Protein AF-A0A6V7MAQ1-F1 (afdb_monomer)

Radius of gyration: 15.21 Å; Cα contacts (8 Å, |Δi|>4): 118; chains: 1; bounding box: 37×27×38 Å

Solvent-accessible surface area (backbone atoms only — not comparable to full-atom values): 6096 Å² total; per-residue (Å²): 105,68,59,77,72,50,85,42,48,21,44,29,55,32,50,49,51,54,48,32,66,61,26,57,77,34,86,91,34,31,70,60,21,40,59,51,28,53,48,49,51,51,52,69,72,40,81,62,69,51,70,70,48,53,54,40,57,28,78,83,40,64,43,73,62,72,62,59,47,53,47,53,33,23,52,41,30,42,75,72,65,41,41,70,66,17,32,58,44,26,60,75,67,64,38,58,71,57,34,52,50,37,31,57,77,69,71,45,82,89,117

Mean predicted aligned error: 3.52 Å

InterPro domains:
  IPR044244 Tetratricopeptide repeat protein TTC27/Emw1 [PTHR16193] (2-109)

Secondary structure (DSSP, 8-state):
-HHHH---HHHHHHHHHHHHHHHTT-TTTHHHHHHHHHHHHHHHHSSPSPHHHHHTTTTTTTPPPHHHHHHHHHHHHHHTT-HHHHHHHHHHTT-HHHHHHHHHHTT-TT-

pLDDT: mean 94.43, std 5.76, range [56.84, 98.5]

Structure (mmCIF, N/CA/C/O backbone):
data_AF-A0A6V7MAQ1-F1
#
_entry.id   AF-A0A6V7MAQ1-F1
#
loop_
_atom_site.group_PDB
_atom_site.id
_atom_site.type_symbol
_atom_site.label_atom_id
_atom_site.label_alt_id
_atom_site.label_comp_id
_atom_site.label_asym_id
_atom_site.label_entity_id
_atom_site.label_seq_id
_atom_site.pdbx_PDB_ins_code
_atom_site.Cartn_x
_atom_site.Cartn_y
_atom_site.Cartn_z
_atom_site.occupancy
_atom_site.B_iso_or_equiv
_atom_site.auth_seq_id
_atom_site.auth_comp_id
_atom_site.auth_asym_id
_atom_site.auth_atom_id
_atom_site.pdbx_PDB_model_num
ATOM 1 N N . THR A 1 1 ? 12.292 -14.600 -7.692 1.00 79.12 1 THR A N 1
ATOM 2 C CA . THR A 1 1 ? 10.846 -14.333 -7.925 1.00 79.12 1 THR A CA 1
ATOM 3 C C . THR A 1 1 ? 10.681 -13.242 -8.985 1.00 79.12 1 THR A C 1
ATOM 5 O O . THR A 1 1 ? 11.680 -12.615 -9.318 1.00 79.12 1 THR A O 1
ATOM 8 N N . ILE A 1 2 ? 9.483 -13.005 -9.559 1.00 86.69 2 ILE A N 1
ATOM 9 C CA . ILE A 1 2 ? 9.279 -11.944 -10.585 1.00 86.69 2 ILE A CA 1
ATOM 10 C C . ILE A 1 2 ? 9.800 -10.587 -10.084 1.00 86.69 2 ILE A C 1
ATOM 12 O O . ILE A 1 2 ? 10.489 -9.888 -10.818 1.00 86.69 2 ILE A O 1
ATOM 16 N N . ILE A 1 3 ? 9.553 -10.274 -8.810 1.00 89.31 3 ILE A N 1
ATOM 17 C CA . ILE A 1 3 ? 9.958 -9.030 -8.140 1.00 89.31 3 ILE A CA 1
ATOM 18 C C . ILE A 1 3 ? 11.479 -8.798 -8.189 1.00 89.31 3 ILE A C 1
ATOM 20 O O . ILE A 1 3 ? 11.930 -7.677 -8.430 1.00 89.31 3 ILE A O 1
ATOM 24 N N . GLU A 1 4 ? 12.278 -9.847 -7.993 1.00 89.06 4 GLU A N 1
ATOM 25 C CA . GLU A 1 4 ? 13.747 -9.756 -7.970 1.00 89.06 4 GLU A CA 1
ATOM 26 C C . GLU A 1 4 ? 14.344 -9.714 -9.381 1.00 89.06 4 GLU A C 1
ATOM 28 O O . GLU A 1 4 ? 15.323 -9.013 -9.615 1.00 89.06 4 GLU A O 1
ATOM 33 N N . ASN A 1 5 ? 13.727 -10.421 -10.332 1.00 92.19 5 ASN A N 1
ATOM 34 C CA . ASN A 1 5 ? 14.317 -10.663 -11.651 1.00 92.19 5 ASN A CA 1
ATOM 35 C C . ASN A 1 5 ? 13.817 -9.708 -12.748 1.00 92.19 5 ASN A C 1
ATOM 37 O O . ASN A 1 5 ? 14.467 -9.574 -13.784 1.00 92.19 5 ASN A O 1
ATOM 41 N N . THR A 1 6 ? 12.671 -9.044 -12.562 1.00 92.62 6 THR A N 1
ATOM 42 C CA . THR A 1 6 ? 12.121 -8.143 -13.584 1.00 92.62 6 THR A CA 1
ATOM 43 C C . THR A 1 6 ? 12.800 -6.772 -13.594 1.00 92.62 6 THR A C 1
ATOM 45 O O . THR A 1 6 ? 13.042 -6.157 -12.548 1.00 92.62 6 THR A O 1
ATOM 48 N N . LYS A 1 7 ? 13.040 -6.259 -14.807 1.00 91.31 7 LYS A N 1
ATOM 49 C CA . LYS A 1 7 ? 13.425 -4.862 -15.067 1.00 91.31 7 LYS A CA 1
ATOM 50 C C . LYS A 1 7 ? 12.217 -3.952 -15.332 1.00 91.31 7 LYS A C 1
ATOM 52 O O . LYS A 1 7 ? 12.359 -2.737 -15.263 1.00 91.31 7 LYS A O 1
ATOM 57 N N . SER A 1 8 ? 11.041 -4.518 -15.630 1.00 94.94 8 SER A N 1
ATOM 58 C CA . SER A 1 8 ? 9.810 -3.741 -15.829 1.00 94.94 8 SER A CA 1
ATOM 59 C C . SER A 1 8 ? 9.291 -3.256 -14.479 1.00 94.94 8 SER A C 1
ATOM 61 O O . SER A 1 8 ? 8.962 -4.062 -13.604 1.00 94.94 8 SER A O 1
ATOM 63 N N . TRP A 1 9 ? 9.226 -1.934 -14.314 1.00 95.56 9 TRP A N 1
ATOM 64 C CA . TRP A 1 9 ? 8.738 -1.319 -13.085 1.00 95.56 9 TRP A CA 1
ATOM 65 C C . TRP A 1 9 ? 7.256 -1.637 -12.828 1.00 95.56 9 TRP A C 1
ATOM 67 O O . TRP A 1 9 ? 6.971 -2.128 -11.735 1.00 95.56 9 TRP A O 1
ATOM 77 N N . PRO A 1 10 ? 6.331 -1.510 -13.805 1.00 96.19 10 PRO A N 1
ATOM 78 C CA . PRO A 1 10 ? 4.933 -1.903 -13.607 1.00 96.19 10 PRO A CA 1
ATOM 79 C C . PRO A 1 10 ? 4.763 -3.361 -13.184 1.00 96.19 10 PRO A C 1
ATOM 81 O O . PRO A 1 10 ? 4.017 -3.656 -12.253 1.00 96.19 10 PRO A O 1
ATOM 84 N N . LEU A 1 11 ? 5.517 -4.280 -13.801 1.00 96.06 11 LEU A N 1
ATOM 85 C CA . LEU A 1 11 ? 5.457 -5.698 -13.447 1.00 96.06 11 LEU A CA 1
ATOM 86 C C . LEU A 1 11 ? 5.985 -5.959 -12.031 1.00 96.06 11 LEU A C 1
ATOM 88 O O . LEU A 1 11 ? 5.455 -6.812 -11.319 1.00 96.06 11 LEU A O 1
ATOM 92 N N . LYS A 1 12 ? 7.012 -5.220 -11.594 1.00 95.69 12 LYS A N 1
ATOM 93 C CA . LYS A 1 12 ? 7.521 -5.293 -10.218 1.00 95.69 12 LYS A CA 1
ATOM 94 C C . LYS A 1 12 ? 6.490 -4.788 -9.210 1.00 95.69 12 LYS A C 1
ATOM 96 O O . LYS A 1 12 ? 6.229 -5.474 -8.228 1.00 95.69 12 LYS A O 1
ATOM 101 N N . MET A 1 13 ? 5.890 -3.629 -9.480 1.00 96.25 13 MET A N 1
ATOM 102 C CA . MET A 1 13 ? 4.856 -3.025 -8.638 1.00 96.25 13 MET A CA 1
ATOM 103 C C . MET A 1 13 ? 3.646 -3.945 -8.494 1.00 96.25 13 MET A C 1
ATOM 105 O O . MET A 1 13 ? 3.208 -4.221 -7.381 1.00 96.25 13 MET A O 1
ATOM 109 N N . GLU A 1 14 ? 3.135 -4.469 -9.609 1.00 96.81 14 GLU A N 1
ATOM 110 C CA . GLU A 1 14 ? 1.960 -5.337 -9.587 1.00 96.81 14 GLU A CA 1
ATOM 111 C C . GLU A 1 14 ? 2.261 -6.695 -8.944 1.00 96.81 14 GLU A C 1
ATOM 113 O O . GLU A 1 14 ? 1.487 -7.164 -8.118 1.00 96.81 14 GLU A O 1
ATOM 118 N N . SER A 1 15 ? 3.419 -7.308 -9.215 1.00 96.31 15 SER A N 1
ATOM 119 C CA . SER A 1 15 ? 3.781 -8.572 -8.552 1.00 96.31 15 SER A CA 1
ATOM 120 C C . SER A 1 15 ? 3.978 -8.426 -7.039 1.00 96.31 15 SER A C 1
ATOM 122 O O . SER A 1 15 ? 3.598 -9.329 -6.290 1.00 96.31 15 SER A O 1
ATOM 124 N N . LEU A 1 16 ? 4.516 -7.296 -6.569 1.00 96.69 16 LEU A N 1
ATOM 125 C CA . LEU A 1 16 ? 4.601 -6.992 -5.140 1.00 96.69 16 LEU A CA 1
ATOM 126 C C . LEU A 1 16 ? 3.210 -6.770 -4.532 1.00 96.69 16 LEU A C 1
ATOM 128 O O . LEU A 1 16 ? 2.919 -7.317 -3.471 1.00 96.69 16 LEU A O 1
ATOM 132 N N . ARG A 1 17 ? 2.315 -6.074 -5.241 1.00 96.69 17 ARG A N 1
ATOM 133 C CA . ARG A 1 17 ? 0.913 -5.900 -4.835 1.00 96.69 17 ARG A CA 1
ATOM 134 C C . ARG A 1 17 ? 0.183 -7.235 -4.667 1.00 96.69 17 ARG A C 1
ATOM 136 O O . ARG A 1 17 ? -0.475 -7.454 -3.655 1.00 96.69 17 ARG A O 1
ATOM 143 N N . GLN A 1 18 ? 0.337 -8.145 -5.629 1.00 96.38 18 GLN A N 1
ATOM 144 C CA . GLN A 1 18 ? -0.248 -9.489 -5.566 1.00 96.38 18 GLN A CA 1
ATOM 145 C C . GLN A 1 18 ? 0.286 -10.290 -4.374 1.00 96.38 18 GLN A C 1
ATOM 147 O O . GLN A 1 18 ? -0.472 -10.999 -3.716 1.00 96.38 18 GLN A O 1
ATOM 152 N N . ARG A 1 19 ? 1.577 -10.148 -4.043 1.00 96.19 19 ARG A N 1
ATOM 153 C CA . ARG A 1 19 ? 2.139 -10.753 -2.830 1.00 96.19 19 ARG A CA 1
ATOM 154 C C . ARG A 1 19 ? 1.482 -10.192 -1.568 1.00 96.19 19 ARG A C 1
ATOM 156 O O . ARG A 1 19 ? 1.100 -10.989 -0.717 1.00 96.19 19 ARG A O 1
ATOM 163 N N . CYS A 1 20 ? 1.299 -8.874 -1.465 1.00 96.75 20 CYS A N 1
ATOM 164 C CA . CYS A 1 20 ? 0.592 -8.269 -0.332 1.00 96.75 20 CYS A CA 1
ATOM 165 C C . CYS A 1 20 ? -0.816 -8.863 -0.160 1.00 96.75 20 CYS A C 1
ATOM 167 O O . CYS A 1 20 ? -1.174 -9.277 0.937 1.00 96.75 20 CYS A O 1
ATOM 169 N N . LEU A 1 21 ? -1.585 -9.013 -1.246 1.00 95.31 21 LEU A N 1
ATOM 170 C CA . LEU A 1 21 ? -2.928 -9.611 -1.188 1.00 95.31 21 LEU A CA 1
ATOM 171 C C . LEU A 1 21 ? -2.942 -11.045 -0.634 1.00 95.31 21 LEU A C 1
ATOM 173 O O . LEU A 1 21 ? -3.894 -11.439 0.043 1.00 95.31 21 LEU A O 1
ATOM 177 N N . LEU A 1 22 ? -1.905 -11.832 -0.927 1.00 94.94 22 LEU A N 1
ATOM 178 C CA . LEU A 1 22 ? -1.759 -13.189 -0.399 1.00 94.94 22 LEU A CA 1
ATOM 179 C C . LEU A 1 22 ? -1.343 -13.175 1.078 1.00 94.94 22 LEU A C 1
ATOM 181 O O . LEU A 1 22 ? -1.889 -13.934 1.876 1.00 94.94 22 LEU A O 1
ATOM 185 N N . GLU A 1 23 ? -0.404 -12.302 1.445 1.00 94.88 23 GLU A N 1
ATOM 186 C CA . GLU A 1 23 ? 0.149 -12.205 2.800 1.00 94.88 23 GLU A CA 1
ATOM 187 C C . GLU A 1 23 ? -0.809 -11.577 3.814 1.00 94.88 23 GLU A C 1
ATOM 189 O O . GLU A 1 23 ? -0.753 -11.914 4.996 1.00 94.88 23 GLU A O 1
ATOM 194 N N . MET A 1 24 ? -1.713 -10.704 3.373 1.00 93.19 24 MET A N 1
ATOM 195 C CA . MET A 1 24 ? -2.707 -10.058 4.235 1.00 93.19 24 MET A CA 1
ATOM 196 C C . MET A 1 24 ? -3.642 -11.066 4.926 1.00 93.19 24 MET A C 1
ATOM 198 O O . MET A 1 24 ? -4.219 -10.771 5.968 1.00 93.19 24 MET A O 1
ATOM 202 N N . ARG A 1 25 ? -3.777 -12.277 4.372 1.00 90.50 25 ARG A N 1
ATOM 203 C CA . ARG A 1 25 ? -4.648 -13.337 4.906 1.00 90.50 25 ARG A CA 1
ATOM 204 C C . ARG A 1 25 ? -4.006 -14.159 6.026 1.00 90.50 25 ARG A C 1
ATOM 206 O O . ARG A 1 25 ? -4.710 -14.928 6.677 1.00 90.50 25 ARG A O 1
ATOM 213 N N . ASP A 1 26 ? -2.700 -14.022 6.252 1.00 93.69 26 ASP A N 1
ATOM 214 C CA . ASP A 1 26 ? -1.967 -14.776 7.270 1.00 93.69 26 ASP A CA 1
ATOM 215 C C . ASP A 1 26 ? -1.374 -13.836 8.330 1.00 93.69 26 ASP A C 1
ATOM 217 O O . ASP A 1 26 ? -0.571 -12.943 8.052 1.00 93.69 26 ASP A O 1
ATOM 221 N N . LYS A 1 27 ? -1.743 -14.087 9.593 1.00 91.31 27 LYS A N 1
ATOM 222 C CA . LYS A 1 27 ? -1.276 -13.339 10.769 1.00 91.31 27 LYS A CA 1
ATOM 223 C C . LYS A 1 27 ? 0.246 -13.338 10.917 1.00 91.31 27 LYS A C 1
ATOM 225 O O . LYS A 1 27 ? 0.784 -12.423 11.523 1.00 91.31 27 LYS A O 1
ATOM 230 N N . ARG A 1 28 ? 0.951 -14.347 10.397 1.00 95.19 28 ARG A N 1
ATOM 231 C CA . ARG A 1 28 ? 2.422 -14.404 10.445 1.00 95.19 28 ARG A CA 1
ATOM 232 C C . ARG A 1 28 ? 3.085 -13.503 9.410 1.00 95.19 28 ARG A C 1
ATOM 234 O O . ARG A 1 28 ? 4.262 -13.186 9.551 1.00 95.19 28 ARG A O 1
ATOM 241 N N . THR A 1 29 ? 2.364 -13.126 8.357 1.00 96.69 29 THR A N 1
ATOM 242 C CA . THR A 1 29 ? 2.907 -12.346 7.237 1.00 96.69 29 THR A CA 1
ATOM 243 C C . THR A 1 29 ? 2.323 -10.945 7.138 1.00 96.69 29 THR A C 1
ATOM 245 O O . THR A 1 29 ? 2.856 -10.130 6.395 1.00 96.69 29 THR A O 1
ATOM 248 N N . ILE A 1 30 ? 1.280 -10.632 7.906 1.00 96.19 30 ILE A N 1
ATOM 249 C CA . ILE A 1 30 ? 0.583 -9.344 7.852 1.00 96.19 30 ILE A CA 1
ATOM 250 C C . ILE A 1 30 ? 1.481 -8.135 8.178 1.00 96.19 30 ILE A C 1
ATOM 252 O O . ILE A 1 30 ? 1.384 -7.112 7.508 1.00 96.19 30 ILE A O 1
ATOM 256 N N . GLU A 1 31 ? 2.428 -8.253 9.116 1.00 95.94 31 GLU A N 1
ATOM 257 C CA . GLU A 1 31 ? 3.402 -7.178 9.389 1.00 95.94 31 GLU A CA 1
ATOM 258 C C . GLU A 1 31 ? 4.339 -6.946 8.194 1.00 95.94 31 GLU A C 1
ATOM 260 O O . GLU A 1 31 ? 4.666 -5.812 7.842 1.00 95.94 31 GLU A O 1
ATOM 265 N N . ARG A 1 32 ? 4.730 -8.025 7.505 1.00 96.56 32 ARG A N 1
ATOM 266 C CA . ARG A 1 32 ? 5.527 -7.939 6.277 1.00 96.56 32 ARG A CA 1
ATOM 267 C C . ARG A 1 32 ? 4.711 -7.343 5.128 1.00 96.56 32 ARG A C 1
ATOM 269 O O . ARG A 1 32 ? 5.264 -6.605 4.312 1.00 96.56 32 ARG A O 1
ATOM 276 N N . CYS A 1 33 ? 3.416 -7.649 5.060 1.00 97.50 33 CYS A N 1
ATOM 277 C CA . CYS A 1 33 ? 2.485 -7.044 4.111 1.00 97.50 33 CYS A CA 1
ATOM 278 C C . CYS A 1 33 ? 2.403 -5.528 4.324 1.00 97.50 33 CYS A C 1
ATOM 280 O O . CYS A 1 33 ? 2.511 -4.778 3.352 1.00 97.50 33 CYS A O 1
ATOM 282 N N . LEU A 1 34 ? 2.323 -5.079 5.584 1.00 97.75 34 LEU A N 1
ATOM 283 C CA . LEU A 1 34 ? 2.285 -3.659 5.936 1.00 97.75 34 LEU A CA 1
ATOM 284 C C . LEU A 1 34 ? 3.502 -2.924 5.359 1.00 97.75 34 LEU A C 1
ATOM 286 O O . LEU A 1 34 ? 3.334 -2.049 4.510 1.00 97.75 34 LEU A O 1
ATOM 290 N N . GLY A 1 35 ? 4.719 -3.362 5.697 1.00 97.94 35 GLY A N 1
ATOM 291 C CA . GLY A 1 35 ? 5.942 -2.719 5.200 1.00 97.94 35 GLY A CA 1
ATOM 292 C C . GLY A 1 35 ? 6.082 -2.753 3.669 1.00 97.94 35 GLY A C 1
ATOM 293 O O . GLY A 1 35 ? 6.569 -1.804 3.053 1.00 97.94 35 GLY A O 1
ATOM 294 N N . GLN A 1 36 ? 5.610 -3.819 3.013 1.00 97.38 36 GLN A N 1
ATOM 295 C CA . GLN A 1 36 ? 5.593 -3.888 1.546 1.00 97.38 36 GLN A CA 1
ATOM 296 C C . GLN A 1 36 ? 4.583 -2.911 0.929 1.00 97.38 36 GLN A C 1
ATOM 298 O O . GLN A 1 36 ? 4.898 -2.273 -0.076 1.00 97.38 36 GLN A O 1
ATOM 303 N N . SER A 1 37 ? 3.399 -2.758 1.525 1.00 97.31 37 SER A N 1
ATOM 304 C CA . SER A 1 37 ? 2.377 -1.810 1.064 1.00 97.31 37 SER A CA 1
ATOM 305 C C . SER A 1 37 ? 2.809 -0.345 1.233 1.00 97.31 37 SER A C 1
ATOM 307 O O . SER A 1 37 ? 2.637 0.456 0.312 1.00 97.31 37 SER A O 1
ATOM 309 N N . GLU A 1 38 ? 3.499 -0.007 2.325 1.00 97.44 38 GLU A N 1
ATOM 310 C CA . GLU A 1 38 ? 4.129 1.308 2.513 1.00 97.44 38 GLU A CA 1
ATOM 311 C C . GLU A 1 38 ? 5.227 1.566 1.470 1.00 97.44 38 GLU A C 1
ATOM 313 O O . GLU A 1 38 ? 5.310 2.652 0.879 1.00 97.44 38 GLU A O 1
ATOM 318 N N . SER A 1 39 ? 6.047 0.548 1.182 1.00 96.38 39 SER A N 1
ATOM 319 C CA . SER A 1 39 ? 7.071 0.624 0.137 1.00 96.38 39 SER A CA 1
ATOM 320 C C . SER A 1 39 ? 6.459 0.844 -1.246 1.00 96.38 39 SER A C 1
ATOM 322 O O . SER A 1 39 ? 6.979 1.654 -2.013 1.00 96.38 39 SER A O 1
ATOM 324 N N . LEU A 1 40 ? 5.341 0.181 -1.565 1.00 96.44 40 LEU A N 1
ATOM 325 C CA . LEU A 1 40 ? 4.613 0.377 -2.822 1.00 96.44 40 LEU A CA 1
ATOM 326 C C . LEU A 1 40 ? 4.173 1.833 -2.989 1.00 96.44 40 LEU A C 1
ATOM 328 O O . LEU A 1 40 ? 4.450 2.442 -4.020 1.00 96.44 40 LEU A O 1
ATOM 332 N N . ILE A 1 41 ? 3.549 2.422 -1.970 1.00 96.56 41 ILE A N 1
ATOM 333 C CA . ILE A 1 41 ? 3.100 3.821 -2.022 1.00 96.56 41 ILE A CA 1
ATOM 334 C C . ILE A 1 41 ? 4.294 4.769 -2.149 1.00 96.56 41 IL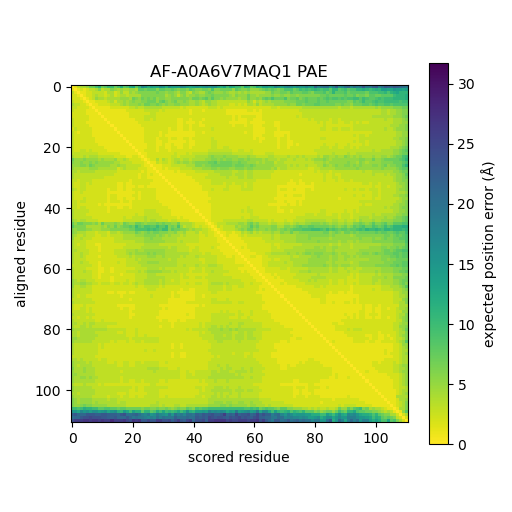E A C 1
ATOM 336 O O . ILE A 1 41 ? 4.273 5.696 -2.963 1.00 96.56 41 ILE A O 1
ATOM 340 N N . THR A 1 42 ? 5.366 4.509 -1.400 1.00 95.75 42 THR A N 1
ATOM 341 C CA . THR A 1 42 ? 6.607 5.291 -1.476 1.00 95.75 42 THR A CA 1
ATOM 342 C C . THR A 1 42 ? 7.197 5.248 -2.884 1.00 95.75 42 THR A C 1
ATOM 344 O O . THR A 1 42 ? 7.477 6.291 -3.470 1.00 95.75 42 THR A O 1
ATOM 347 N N . GLN A 1 43 ? 7.327 4.057 -3.471 1.00 93.75 43 GLN A N 1
ATOM 348 C CA . GLN A 1 43 ? 7.845 3.876 -4.827 1.00 93.75 43 GLN A CA 1
ATOM 349 C C . GLN A 1 43 ? 6.938 4.512 -5.880 1.00 93.75 43 GLN A C 1
ATOM 351 O O . GLN A 1 43 ? 7.433 5.117 -6.832 1.00 93.75 43 GLN A O 1
ATOM 356 N N . TYR A 1 44 ? 5.618 4.420 -5.716 1.00 93.50 44 TYR A N 1
ATOM 357 C CA . TYR A 1 44 ? 4.676 5.054 -6.631 1.00 93.50 44 TYR A CA 1
ATOM 358 C C . TYR A 1 44 ? 4.841 6.580 -6.630 1.00 93.50 44 TYR A C 1
ATOM 360 O O . TYR A 1 44 ? 4.898 7.177 -7.703 1.00 93.50 44 TYR A O 1
ATOM 368 N N . ASN A 1 45 ? 4.995 7.199 -5.456 1.00 92.50 45 ASN A N 1
ATOM 369 C CA . ASN A 1 45 ? 5.141 8.652 -5.310 1.00 92.50 45 ASN A CA 1
ATOM 370 C C . ASN A 1 45 ? 6.558 9.173 -5.602 1.00 92.50 45 ASN A C 1
ATOM 372 O O . ASN A 1 45 ? 6.754 10.376 -5.776 1.00 92.50 45 ASN A O 1
ATOM 376 N N . HIS A 1 46 ? 7.555 8.291 -5.653 1.00 92.00 46 HIS A N 1
ATOM 377 C CA . HIS A 1 46 ? 8.929 8.664 -5.958 1.00 92.00 46 HIS A CA 1
ATOM 378 C C . HIS A 1 46 ? 9.076 9.14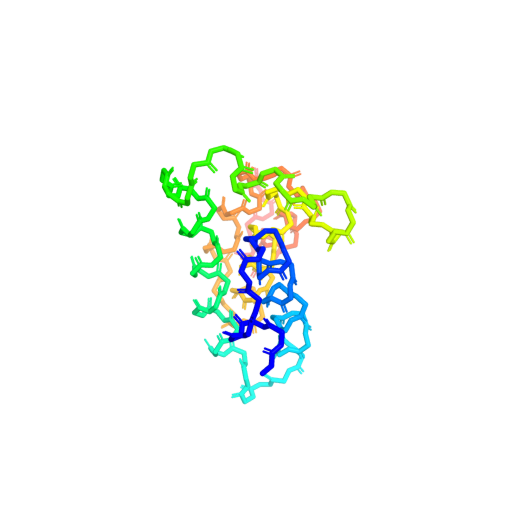6 -7.416 1.00 92.00 46 HIS A C 1
ATOM 380 O O . HIS A 1 46 ? 8.425 8.634 -8.319 1.00 92.00 46 HIS A O 1
ATOM 386 N N . GLN A 1 47 ? 9.967 10.103 -7.692 1.00 86.81 47 GLN A N 1
ATOM 387 C CA . GLN A 1 47 ? 10.158 10.624 -9.062 1.00 86.81 47 GLN A CA 1
ATOM 388 C C . GLN A 1 47 ? 10.874 9.637 -9.998 1.00 86.81 47 GLN A C 1
ATOM 390 O O . GLN A 1 47 ? 10.755 9.725 -11.217 1.00 86.81 47 GLN A O 1
ATOM 395 N N . GLN A 1 48 ? 11.619 8.689 -9.429 1.00 89.62 48 GLN A N 1
ATOM 396 C CA . GLN A 1 48 ? 12.278 7.606 -10.162 1.00 89.62 48 GLN A CA 1
ATOM 397 C C . GLN A 1 48 ? 11.469 6.301 -10.065 1.00 89.62 48 GLN A C 1
ATOM 399 O O . GLN A 1 48 ? 10.857 6.062 -9.022 1.00 89.62 48 GLN A O 1
ATOM 404 N N . PRO A 1 49 ? 11.468 5.445 -11.103 1.00 90.75 49 PRO A N 1
ATOM 405 C CA . PRO A 1 49 ? 12.140 5.644 -12.389 1.00 90.75 49 PRO A CA 1
ATOM 406 C C . PRO A 1 49 ? 11.360 6.613 -13.294 1.00 90.75 49 PRO A C 1
ATOM 408 O O . PRO A 1 49 ? 10.220 6.967 -12.989 1.00 90.75 49 PRO A O 1
ATOM 411 N N . SER A 1 50 ? 11.979 7.040 -14.400 1.00 94.25 50 SER A N 1
ATOM 412 C CA . SER A 1 50 ? 11.367 7.970 -15.358 1.00 94.25 50 SER A CA 1
ATOM 413 C C . SER A 1 50 ? 10.030 7.464 -15.910 1.00 94.25 50 SER A C 1
ATOM 415 O O . SER A 1 50 ? 9.763 6.260 -15.936 1.00 94.25 50 SER A O 1
ATOM 417 N N . VAL A 1 51 ? 9.207 8.386 -16.424 1.00 93.19 51 VAL A N 1
ATOM 418 C CA . VAL A 1 51 ? 7.894 8.069 -17.016 1.00 93.19 51 VAL A CA 1
ATOM 419 C C . VAL A 1 51 ? 7.995 6.956 -18.060 1.00 93.19 51 VAL A C 1
ATOM 421 O O . VAL A 1 51 ? 7.182 6.042 -18.031 1.00 93.19 51 VAL A O 1
ATOM 424 N N . PHE A 1 52 ? 9.033 6.966 -18.904 1.00 95.06 52 PHE A N 1
ATOM 425 C CA . PHE A 1 52 ? 9.286 5.912 -19.893 1.00 95.06 52 PHE A CA 1
ATOM 426 C C . PHE A 1 52 ? 9.330 4.505 -19.273 1.00 95.06 52 PHE A C 1
ATOM 428 O O . PHE A 1 52 ? 8.702 3.576 -19.771 1.00 95.06 52 PHE A O 1
ATOM 435 N N . HIS A 1 53 ? 10.030 4.342 -18.150 1.00 94.56 53 HIS A N 1
ATOM 436 C CA . HIS A 1 53 ? 10.115 3.054 -17.459 1.00 94.56 53 HIS A CA 1
ATOM 437 C C . HIS A 1 53 ? 8.826 2.715 -16.705 1.00 94.56 53 HIS A C 1
ATOM 439 O O . HIS A 1 53 ? 8.481 1.541 -16.590 1.00 94.56 53 HIS A O 1
ATOM 445 N N . ARG A 1 54 ? 8.111 3.731 -16.202 1.00 94.19 54 ARG A N 1
ATOM 446 C CA . ARG A 1 54 ? 6.815 3.565 -15.527 1.00 94.19 54 ARG A CA 1
ATOM 447 C C . ARG A 1 54 ? 5.694 3.173 -16.484 1.00 94.19 54 ARG A C 1
ATOM 449 O O . ARG A 1 54 ? 4.745 2.538 -16.052 1.00 94.19 54 ARG A O 1
ATOM 456 N N . THR A 1 55 ? 5.787 3.527 -17.762 1.00 94.12 55 THR A N 1
ATOM 457 C CA . THR A 1 55 ? 4.791 3.145 -18.775 1.00 94.12 55 THR A CA 1
ATOM 458 C C . THR A 1 55 ? 5.189 1.894 -19.557 1.00 94.12 55 THR A C 1
ATOM 460 O O . THR A 1 55 ? 4.342 1.284 -20.212 1.00 94.12 55 THR A O 1
ATOM 463 N N . TYR A 1 56 ? 6.448 1.453 -19.459 1.00 95.88 56 TYR A N 1
ATOM 464 C CA . TYR A 1 56 ? 6.927 0.249 -20.131 1.00 95.88 56 TYR A CA 1
ATOM 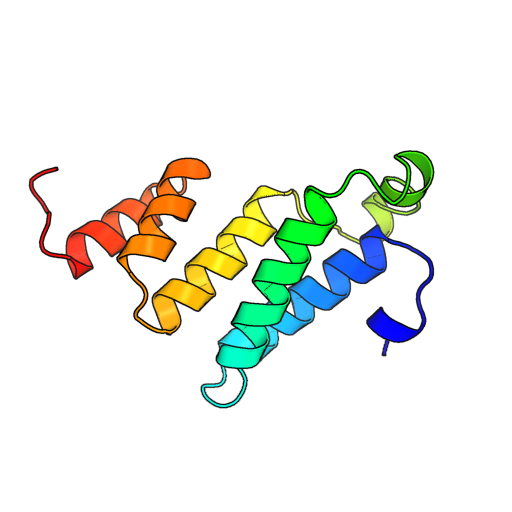465 C C . TYR A 1 56 ? 6.171 -1.007 -19.667 1.00 95.88 56 TYR A C 1
ATOM 467 O O . TYR A 1 56 ? 6.315 -1.456 -18.527 1.00 95.88 56 TYR A O 1
ATOM 475 N N . LEU A 1 57 ? 5.401 -1.597 -20.589 1.00 95.31 57 LEU A N 1
ATOM 476 C CA . LEU A 1 57 ? 4.522 -2.755 -20.373 1.00 95.31 57 LEU A CA 1
ATOM 477 C C . LEU A 1 57 ? 3.370 -2.527 -19.380 1.00 95.31 57 LEU A C 1
ATOM 479 O O . LEU A 1 57 ? 2.797 -3.504 -18.914 1.00 95.31 57 LEU A O 1
ATOM 483 N N . ILE A 1 58 ? 2.980 -1.282 -19.092 1.00 95.00 58 ILE A N 1
ATOM 484 C CA . ILE A 1 58 ? 1.963 -0.979 -18.066 1.00 95.00 58 ILE A CA 1
ATOM 485 C C . ILE A 1 58 ? 0.625 -1.713 -18.272 1.00 95.00 58 ILE A C 1
ATOM 487 O O . ILE A 1 58 ? 0.037 -2.216 -17.316 1.00 95.00 58 ILE A O 1
ATOM 491 N N . PHE A 1 59 ? 0.169 -1.839 -19.522 1.00 93.88 59 PHE A N 1
ATOM 492 C CA . PHE A 1 59 ? -1.063 -2.565 -19.844 1.00 93.88 59 PHE A CA 1
ATOM 493 C C . PHE A 1 59 ? -0.883 -4.081 -19.722 1.00 93.88 59 PHE A C 1
ATOM 495 O O . PHE A 1 59 ? -1.730 -4.763 -19.155 1.00 93.88 59 PHE A O 1
ATOM 502 N N . ALA A 1 60 ? 0.242 -4.610 -20.210 1.00 95.44 60 ALA A N 1
ATOM 503 C CA . ALA A 1 60 ? 0.530 -6.042 -20.173 1.00 95.44 60 ALA A CA 1
ATOM 504 C C . ALA A 1 60 ? 0.837 -6.547 -18.754 1.00 95.44 60 ALA A C 1
ATOM 506 O O . ALA A 1 60 ? 0.604 -7.714 -18.456 1.00 95.44 60 ALA A O 1
ATOM 507 N N . SER A 1 61 ? 1.344 -5.684 -17.869 1.00 94.94 61 SER A N 1
ATOM 508 C CA . SER A 1 61 ? 1.597 -6.038 -16.474 1.00 94.94 61 SER A CA 1
ATOM 509 C C . SER A 1 61 ? 0.326 -6.125 -15.634 1.00 94.94 61 SER A C 1
ATOM 511 O O . SER A 1 61 ? 0.411 -6.602 -14.509 1.00 94.94 61 SER A O 1
ATOM 513 N N . GLY A 1 62 ? -0.816 -5.630 -16.132 1.00 94.75 62 GLY A N 1
ATOM 514 C CA . GLY A 1 62 ? -2.057 -5.548 -15.359 1.00 94.75 62 GLY A CA 1
ATOM 515 C C . GLY A 1 62 ? -1.940 -4.623 -14.146 1.00 94.75 62 GLY A C 1
ATOM 516 O O . GLY A 1 62 ? -2.551 -4.890 -13.115 1.00 94.75 62 GLY A O 1
ATOM 517 N N . MET A 1 63 ? -1.110 -3.576 -14.240 1.00 95.25 63 MET A N 1
ATOM 518 C CA . MET A 1 63 ? -0.829 -2.706 -13.099 1.00 95.25 63 MET A CA 1
ATOM 519 C C . MET A 1 63 ? -2.106 -1.983 -12.664 1.00 95.25 63 MET A C 1
ATOM 521 O O . MET A 1 63 ? -2.741 -1.297 -13.467 1.00 95.25 63 MET A O 1
ATOM 525 N N . ALA A 1 64 ? -2.467 -2.128 -11.390 1.00 94.94 64 ALA A N 1
ATOM 526 C CA . ALA A 1 64 ? -3.628 -1.450 -10.834 1.00 94.94 64 ALA A CA 1
ATOM 527 C C . ALA A 1 64 ? -3.420 0.082 -10.772 1.00 94.94 64 ALA A C 1
ATOM 529 O O . ALA A 1 64 ? -2.286 0.564 -10.693 1.00 94.94 64 ALA A O 1
ATOM 530 N N . PRO A 1 65 ? -4.497 0.885 -10.780 1.00 93.56 65 PRO A N 1
ATOM 531 C CA . PRO A 1 65 ? -4.391 2.321 -10.534 1.00 93.56 65 PRO A CA 1
ATOM 532 C C . PRO A 1 65 ? -3.947 2.615 -9.090 1.00 93.56 65 PRO A C 1
ATOM 534 O O . PRO A 1 65 ? -4.170 1.814 -8.183 1.00 93.56 65 PRO A O 1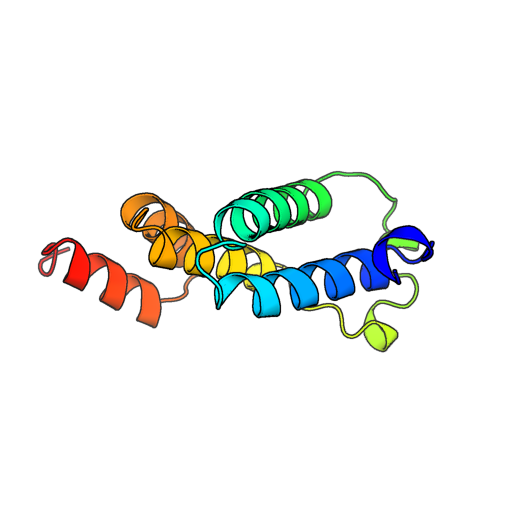
ATOM 537 N N . ASN A 1 66 ? -3.368 3.804 -8.866 1.00 92.81 66 ASN A N 1
ATOM 538 C CA . ASN A 1 66 ? -2.751 4.216 -7.592 1.00 92.81 66 ASN A CA 1
ATOM 539 C C . ASN A 1 66 ? -3.599 3.906 -6.341 1.00 92.81 66 ASN A C 1
ATOM 541 O O . ASN A 1 66 ? -3.096 3.451 -5.314 1.00 92.81 66 ASN A O 1
ATOM 545 N N . TRP A 1 67 ? -4.905 4.154 -6.415 1.00 95.94 67 TRP A N 1
ATOM 546 C CA . TRP A 1 67 ? -5.793 4.013 -5.265 1.00 95.94 67 TRP A CA 1
ATOM 547 C C . TRP A 1 67 ? -5.851 2.578 -4.721 1.00 95.94 67 TRP A C 1
ATOM 549 O O . TRP A 1 67 ? -5.956 2.428 -3.512 1.00 95.94 67 TRP A O 1
ATOM 559 N N . HIS A 1 68 ? -5.648 1.542 -5.545 1.00 96.31 68 HIS A N 1
ATOM 560 C CA . HIS A 1 68 ? -5.591 0.152 -5.066 1.00 96.31 68 HIS A CA 1
ATOM 561 C C . HIS A 1 68 ? -4.360 -0.127 -4.189 1.00 96.31 68 HIS A C 1
ATOM 563 O O . HIS A 1 68 ? -4.392 -0.997 -3.324 1.00 96.31 68 HIS A O 1
ATOM 569 N N . TYR A 1 69 ? -3.245 0.580 -4.402 1.00 97.06 69 TYR A N 1
ATOM 570 C CA . TYR A 1 69 ? -2.074 0.441 -3.528 1.00 97.06 69 TYR A CA 1
ATOM 571 C C . TYR A 1 69 ? -2.332 1.067 -2.156 1.00 97.06 69 TYR A C 1
ATOM 573 O O . TYR A 1 69 ? -1.913 0.522 -1.139 1.00 97.06 69 TYR A O 1
ATOM 581 N N . ASN A 1 70 ? -3.049 2.193 -2.138 1.00 97.56 70 ASN A N 1
ATOM 582 C CA . ASN A 1 70 ? -3.487 2.847 -0.905 1.00 97.56 70 ASN A CA 1
ATOM 583 C C . ASN A 1 70 ? -4.536 1.999 -0.175 1.00 97.56 70 ASN A C 1
ATOM 585 O O . ASN A 1 70 ? -4.458 1.860 1.039 1.00 97.56 70 ASN A O 1
ATOM 589 N N . GLU A 1 71 ? -5.464 1.393 -0.915 1.00 97.44 71 GLU A N 1
ATOM 590 C CA . GLU A 1 71 ? -6.462 0.462 -0.386 1.00 97.44 71 GLU A CA 1
ATOM 591 C C . GLU A 1 71 ? -5.803 -0.735 0.305 1.00 97.44 71 GLU A C 1
ATOM 593 O O . GLU A 1 71 ? -6.103 -0.986 1.462 1.00 97.44 71 GLU A O 1
ATOM 598 N N . ILE A 1 72 ? -4.812 -1.389 -0.313 1.00 97.19 72 ILE A N 1
ATOM 599 C CA . ILE A 1 72 ? -4.092 -2.507 0.328 1.00 97.19 72 ILE A CA 1
ATOM 600 C C . ILE A 1 72 ? -3.398 -2.089 1.627 1.00 97.19 72 ILE A C 1
ATOM 602 O O . ILE A 1 72 ? -3.397 -2.860 2.590 1.00 97.19 72 ILE A O 1
ATOM 606 N N . LEU A 1 73 ? -2.796 -0.894 1.672 1.00 98.00 73 LEU A N 1
ATOM 607 C CA . LEU A 1 73 ? -2.220 -0.382 2.917 1.00 98.00 73 LEU A CA 1
ATOM 608 C C . LEU A 1 73 ? -3.319 -0.209 3.974 1.00 98.00 73 LEU A C 1
ATOM 610 O O . LEU A 1 73 ? -3.166 -0.696 5.092 1.00 98.00 73 LEU A O 1
ATOM 614 N N . ALA A 1 74 ? -4.430 0.433 3.617 1.00 98.19 74 ALA A N 1
ATOM 615 C CA . ALA A 1 74 ? -5.544 0.671 4.528 1.00 98.19 74 ALA A CA 1
ATOM 616 C C . ALA A 1 74 ? -6.191 -0.637 5.022 1.00 98.19 74 ALA A C 1
ATOM 618 O O . ALA A 1 74 ? -6.421 -0.779 6.223 1.00 98.19 74 ALA A O 1
ATOM 619 N N . ASP A 1 75 ? -6.392 -1.621 4.145 1.00 97.38 75 ASP A N 1
ATOM 620 C CA . ASP A 1 75 ? -6.912 -2.952 4.480 1.00 97.38 75 ASP A CA 1
ATOM 621 C C . ASP A 1 75 ? -5.974 -3.688 5.445 1.00 97.38 75 ASP A C 1
ATOM 623 O O . ASP A 1 75 ? -6.412 -4.306 6.424 1.00 97.38 75 ASP A O 1
ATOM 627 N N . THR A 1 76 ? -4.662 -3.590 5.204 1.00 97.38 76 THR A N 1
ATOM 628 C CA . THR A 1 76 ? -3.643 -4.199 6.067 1.00 97.38 76 THR A CA 1
ATOM 629 C C . THR A 1 76 ? -3.624 -3.525 7.441 1.00 97.38 76 THR A C 1
ATOM 631 O O . THR A 1 76 ? -3.620 -4.207 8.466 1.00 97.38 76 THR A O 1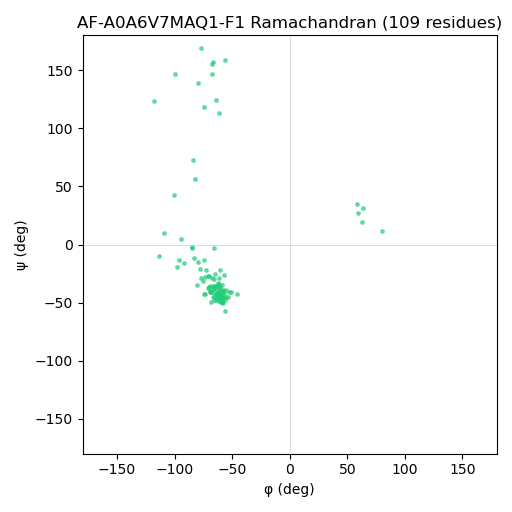
ATOM 634 N N . MET A 1 77 ? -3.672 -2.191 7.481 1.00 97.69 77 MET A N 1
ATOM 635 C CA . MET A 1 77 ? -3.766 -1.409 8.716 1.00 97.69 77 MET A CA 1
ATOM 636 C C . MET A 1 77 ? -5.031 -1.756 9.503 1.00 97.69 77 MET A C 1
ATOM 638 O O . MET A 1 77 ? -4.962 -1.973 10.712 1.00 97.69 77 MET A O 1
ATOM 642 N N . LEU A 1 78 ? -6.174 -1.863 8.825 1.00 96.81 78 LEU A N 1
ATOM 643 C CA . LEU A 1 78 ? -7.443 -2.231 9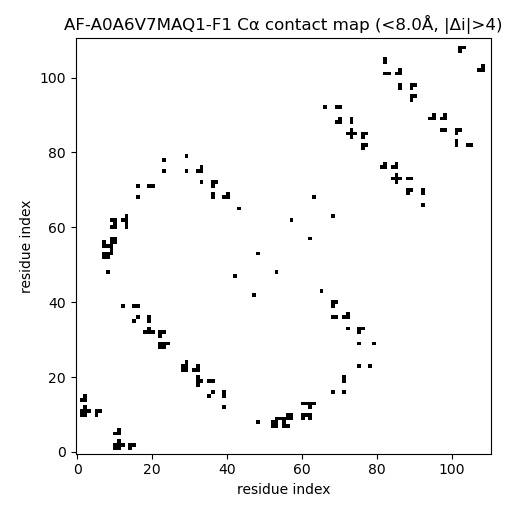.444 1.00 96.81 78 LEU A CA 1
ATOM 644 C C . LEU A 1 78 ? -7.374 -3.637 10.052 1.00 96.81 78 LEU A C 1
ATOM 646 O O . LEU A 1 78 ? -7.762 -3.828 11.203 1.00 96.81 78 LEU A O 1
ATOM 650 N N . SER A 1 79 ? -6.802 -4.595 9.321 1.00 94.88 79 SER A N 1
ATOM 651 C CA . SER A 1 79 ? -6.608 -5.977 9.778 1.00 94.88 79 SER A CA 1
ATOM 652 C C . SER A 1 79 ? -5.643 -6.095 10.970 1.00 94.88 79 SER A C 1
ATOM 654 O O . SER A 1 79 ? -5.751 -7.030 11.763 1.00 94.88 79 SER A O 1
ATOM 656 N N . LEU A 1 80 ? -4.731 -5.132 11.133 1.00 95.56 80 LEU A N 1
ATOM 657 C CA . LEU A 1 80 ? -3.845 -4.981 12.294 1.00 95.56 80 LEU A CA 1
ATOM 658 C C . LEU A 1 80 ? -4.483 -4.207 13.464 1.00 95.56 80 LEU A C 1
ATOM 660 O O . LEU A 1 80 ? -3.856 -4.054 14.510 1.00 95.56 80 LEU A O 1
ATOM 664 N N . GLY A 1 81 ? -5.709 -3.699 13.311 1.00 95.62 81 GLY A N 1
ATOM 665 C CA . GLY A 1 81 ? -6.382 -2.880 14.324 1.00 95.62 81 GLY A CA 1
ATOM 666 C C . GLY A 1 81 ? -5.948 -1.408 14.342 1.00 95.62 81 GLY A C 1
ATOM 667 O O . GLY A 1 81 ? -6.325 -0.661 15.245 1.00 95.62 81 GLY A O 1
ATOM 668 N N . LEU A 1 82 ? -5.206 -0.942 13.335 1.00 97.44 82 LEU A N 1
ATOM 669 C CA . LEU A 1 82 ? -4.786 0.455 13.167 1.00 97.44 82 LEU A CA 1
ATOM 670 C C . LEU A 1 82 ? -5.901 1.290 12.510 1.00 97.44 82 LEU A C 1
ATOM 672 O O . LEU A 1 82 ? -5.716 1.919 11.467 1.00 97.44 82 LEU A O 1
ATOM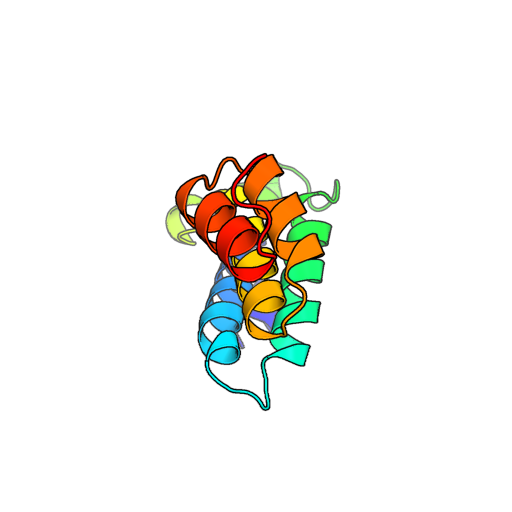 676 N N . ILE A 1 83 ? -7.082 1.294 13.133 1.00 97.75 83 ILE A N 1
ATOM 677 C CA . ILE A 1 83 ? -8.341 1.753 12.519 1.00 97.75 83 ILE A CA 1
ATOM 678 C C . ILE A 1 83 ? -8.292 3.234 12.115 1.00 97.75 83 ILE A C 1
ATOM 680 O O . ILE A 1 83 ? -8.767 3.589 11.042 1.00 97.75 83 ILE A O 1
ATOM 684 N N . LYS A 1 84 ? -7.697 4.106 12.941 1.00 97.50 84 LYS A N 1
ATOM 685 C CA . LYS A 1 84 ? -7.613 5.550 12.644 1.00 97.50 84 LYS A CA 1
ATOM 686 C C . LYS A 1 84 ? -6.763 5.842 11.407 1.00 97.50 84 LYS A C 1
ATOM 688 O O . LYS A 1 84 ? -7.175 6.619 10.560 1.00 97.50 84 LYS A O 1
ATOM 693 N N . GLY A 1 85 ? -5.614 5.180 11.279 1.00 97.56 85 GLY A N 1
ATOM 694 C CA . GLY A 1 85 ? -4.754 5.376 10.114 1.00 97.56 85 GLY A CA 1
ATOM 695 C C . GLY A 1 85 ? -5.360 4.784 8.837 1.00 97.56 85 GLY A C 1
ATOM 696 O O . GLY A 1 85 ? -5.263 5.398 7.779 1.00 97.56 85 GLY A O 1
ATOM 697 N N . ALA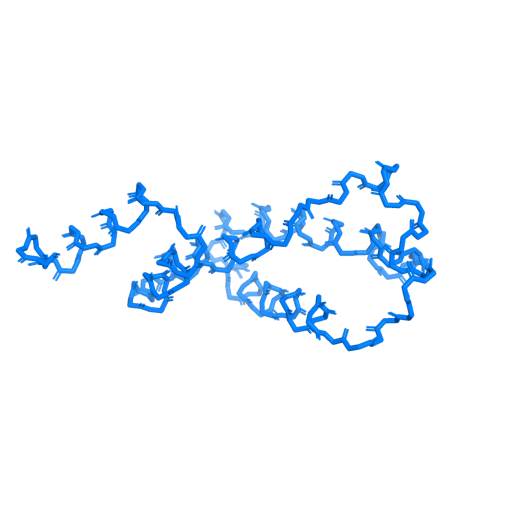 A 1 86 ? -6.055 3.644 8.940 1.00 98.25 86 ALA A N 1
ATOM 698 C CA . ALA A 1 86 ? -6.823 3.098 7.821 1.00 98.25 86 ALA A CA 1
ATOM 699 C C . ALA A 1 86 ? -7.932 4.067 7.370 1.00 98.25 86 ALA A C 1
ATOM 701 O O . ALA A 1 86 ? -8.059 4.348 6.180 1.00 98.25 86 ALA A O 1
ATOM 702 N N . LEU A 1 87 ? -8.681 4.639 8.323 1.00 98.25 87 LEU A N 1
ATOM 703 C CA . LEU A 1 87 ? -9.716 5.643 8.068 1.00 98.25 87 LEU A CA 1
ATOM 704 C C . LEU A 1 87 ? -9.169 6.861 7.312 1.00 98.25 87 LEU A C 1
ATOM 706 O O . LEU A 1 87 ? -9.767 7.269 6.317 1.00 98.25 87 LEU A O 1
ATOM 710 N N . ASP A 1 88 ? -8.035 7.417 7.746 1.00 98.31 88 ASP A N 1
ATOM 711 C CA . ASP A 1 88 ? -7.416 8.579 7.094 1.00 98.31 88 ASP A CA 1
ATOM 712 C C . ASP A 1 88 ? -7.105 8.297 5.615 1.00 98.31 88 ASP A C 1
ATOM 714 O O . ASP A 1 88 ? -7.336 9.140 4.741 1.00 98.31 88 ASP A O 1
ATOM 718 N N . ILE A 1 89 ? -6.627 7.084 5.315 1.00 98.12 89 ILE A N 1
ATOM 719 C CA . ILE A 1 89 ? -6.373 6.657 3.939 1.00 98.12 89 ILE A CA 1
ATOM 720 C C . ILE A 1 89 ? -7.689 6.495 3.178 1.00 98.12 89 ILE A C 1
ATOM 722 O O . ILE A 1 89 ? -7.807 7.064 2.094 1.00 98.12 89 ILE A O 1
ATOM 726 N N . TYR A 1 90 ? -8.683 5.787 3.726 1.00 98.50 90 TYR A N 1
ATOM 727 C CA . TYR A 1 90 ? -9.975 5.581 3.058 1.00 98.50 90 TYR A CA 1
ATOM 728 C C . TYR A 1 90 ? -10.686 6.891 2.720 1.00 98.50 90 TYR A C 1
ATOM 730 O O . TYR A 1 90 ? -11.231 7.012 1.623 1.00 98.50 90 TYR A O 1
ATOM 738 N N . ILE A 1 91 ? -10.626 7.895 3.602 1.00 98.12 91 ILE A N 1
ATOM 739 C CA . ILE A 1 91 ? -11.150 9.241 3.325 1.00 98.12 91 ILE A CA 1
ATOM 740 C C . ILE A 1 91 ? -10.411 9.863 2.136 1.00 98.12 91 ILE A C 1
ATOM 742 O O . ILE A 1 91 ? -11.049 10.378 1.216 1.00 98.12 91 ILE A O 1
ATOM 746 N N . LYS A 1 92 ? -9.073 9.787 2.124 1.00 97.50 92 LYS A N 1
ATOM 747 C CA . LYS A 1 92 ? -8.233 10.348 1.057 1.00 97.50 92 LYS A CA 1
ATOM 748 C C . LYS A 1 92 ? -8.500 9.710 -0.309 1.00 97.50 92 LYS A C 1
ATOM 750 O O . LYS A 1 92 ? -8.415 10.406 -1.316 1.00 97.50 92 LYS A O 1
ATOM 755 N N . ILE A 1 93 ? -8.787 8.408 -0.353 1.00 97.38 93 ILE A N 1
ATOM 756 C CA . ILE A 1 93 ? -9.105 7.688 -1.600 1.00 97.38 93 ILE A CA 1
ATOM 757 C C . ILE A 1 93 ? -10.607 7.578 -1.884 1.00 97.38 93 ILE A C 1
ATOM 759 O O . ILE A 1 93 ? -10.984 6.946 -2.866 1.00 97.38 93 ILE A O 1
ATOM 763 N N . HIS A 1 94 ? -11.451 8.206 -1.062 1.00 97.38 94 HIS A N 1
ATOM 764 C CA . HIS A 1 94 ? -12.909 8.220 -1.204 1.00 97.38 94 HIS A CA 1
ATOM 765 C C . HIS A 1 94 ? -13.566 6.825 -1.195 1.00 97.38 94 HIS A C 1
ATOM 767 O O . HIS A 1 94 ? -14.574 6.602 -1.864 1.00 97.38 94 HIS A O 1
ATOM 773 N N . GLN A 1 95 ? -13.025 5.890 -0.409 1.00 97.19 95 GLN A N 1
ATOM 774 C CA . GLN A 1 95 ? -13.606 4.557 -0.199 1.00 97.19 95 GLN A CA 1
ATOM 775 C C . GLN A 1 95 ? -14.673 4.600 0.902 1.00 97.19 95 GLN A C 1
ATOM 777 O O . GLN A 1 95 ? -14.458 4.163 2.033 1.00 97.19 95 GLN A O 1
ATOM 782 N N . TRP A 1 96 ? -15.828 5.186 0.581 1.00 97.31 96 TRP A N 1
ATOM 783 C CA . TRP A 1 96 ? -16.853 5.550 1.568 1.00 97.31 96 TRP A CA 1
ATOM 784 C C . TRP A 1 96 ? -17.445 4.370 2.335 1.00 97.31 96 TRP A C 1
ATOM 786 O O . TRP A 1 96 ? -17.744 4.512 3.519 1.00 97.31 96 TRP A O 1
ATOM 796 N N . GLU A 1 97 ? -17.564 3.202 1.706 1.00 97.19 97 GLU A N 1
ATOM 797 C CA . GLU A 1 97 ? -18.013 1.989 2.397 1.00 97.19 97 GLU A CA 1
ATOM 798 C C . GLU A 1 97 ? -17.080 1.655 3.569 1.00 97.19 97 GLU A C 1
ATOM 800 O O . GLU A 1 97 ? -17.540 1.447 4.693 1.00 97.19 97 GLU A O 1
ATOM 805 N N . GLN A 1 98 ? -15.766 1.743 3.353 1.00 98.00 98 GLN A N 1
ATOM 806 C CA . GLN A 1 98 ? -14.784 1.457 4.399 1.00 98.00 98 GLN A CA 1
ATOM 807 C C . GLN A 1 98 ? -14.646 2.587 5.415 1.00 98.00 98 GLN A C 1
ATOM 809 O O . GLN A 1 98 ? -14.408 2.325 6.593 1.00 98.00 98 GLN A O 1
ATOM 814 N N . VAL A 1 99 ? -14.896 3.836 5.013 1.00 97.88 99 VAL A N 1
ATOM 815 C CA . VAL A 1 99 ? -15.032 4.960 5.954 1.00 97.88 99 VAL A CA 1
ATOM 816 C C . VAL A 1 99 ? -16.156 4.690 6.962 1.00 97.88 99 VAL A C 1
ATOM 818 O O . VAL A 1 99 ? -15.948 4.844 8.167 1.00 97.88 99 VAL A O 1
ATOM 821 N N . ILE A 1 100 ? -17.321 4.223 6.499 1.00 96.44 100 ILE A N 1
ATOM 822 C CA . ILE A 1 100 ? -18.458 3.870 7.366 1.00 96.44 100 ILE A CA 1
ATOM 823 C C . ILE A 1 100 ? -18.088 2.718 8.308 1.00 96.44 100 ILE A C 1
ATOM 825 O O . ILE A 1 100 ? -18.390 2.781 9.506 1.00 96.44 100 ILE A O 1
ATOM 829 N N . VAL A 1 101 ? -17.405 1.685 7.799 1.00 96.94 101 VAL A N 1
ATOM 830 C CA . VAL A 1 101 ? -16.909 0.566 8.618 1.00 96.94 101 VAL A CA 1
ATOM 831 C C . VAL A 1 101 ? -15.985 1.082 9.721 1.00 96.94 101 VAL A C 1
ATOM 833 O O . VAL A 1 101 ? -16.203 0.786 10.896 1.00 96.94 101 VAL A O 1
ATOM 836 N N . CYS A 1 102 ? -15.001 1.913 9.381 1.00 97.25 102 CYS A N 1
ATOM 837 C CA . CYS A 1 102 ? -14.071 2.486 10.347 1.00 97.25 102 CYS A CA 1
ATOM 838 C C . CYS A 1 102 ? -14.770 3.358 11.400 1.00 97.25 102 CYS A C 1
ATOM 840 O O . CYS A 1 102 ? -14.487 3.205 12.588 1.00 97.25 102 CYS A O 1
ATOM 842 N N . TYR A 1 103 ? -15.706 4.233 11.017 1.00 96.75 103 TYR A N 1
ATOM 843 C CA . TYR A 1 103 ? -16.469 5.023 11.991 1.00 96.75 103 TYR A CA 1
ATOM 844 C C . TYR A 1 103 ? -17.336 4.158 12.902 1.00 96.75 103 TYR A C 1
ATOM 846 O O . TYR A 1 103 ? -17.456 4.453 14.092 1.00 96.75 103 TYR A O 1
ATOM 854 N N . THR A 1 104 ? -17.899 3.071 12.373 1.00 95.75 104 THR A N 1
ATOM 855 C CA . THR A 1 104 ? -18.674 2.111 13.166 1.00 95.75 104 THR A CA 1
ATOM 856 C C . THR A 1 104 ? -17.794 1.415 14.200 1.00 95.75 104 THR A C 1
ATOM 858 O O . THR A 1 104 ? -18.183 1.343 15.364 1.00 95.75 104 THR A O 1
ATOM 861 N N . LEU A 1 105 ? -16.601 0.961 13.800 1.00 95.75 105 LEU A N 1
ATOM 862 C CA . LEU A 1 105 ? -15.627 0.324 14.692 1.00 95.75 105 LEU A CA 1
ATOM 863 C C . LEU A 1 105 ? -15.064 1.285 15.751 1.00 95.75 105 LEU A C 1
ATOM 865 O O . LEU A 1 105 ? -14.708 0.850 16.840 1.00 95.75 105 LEU A O 1
ATOM 869 N N . LEU A 1 106 ? -14.983 2.581 15.440 1.00 95.00 106 LEU A N 1
ATOM 870 C CA . LEU A 1 106 ? -14.555 3.628 16.374 1.00 95.00 106 LEU A CA 1
ATOM 871 C C . LEU A 1 106 ? -15.691 4.169 17.257 1.00 95.00 106 LEU A C 1
ATOM 873 O O . LEU A 1 106 ? -15.435 5.049 18.073 1.00 95.00 106 LEU A O 1
ATOM 877 N N . GLU A 1 107 ? -16.927 3.693 17.077 1.00 92.00 107 GLU A N 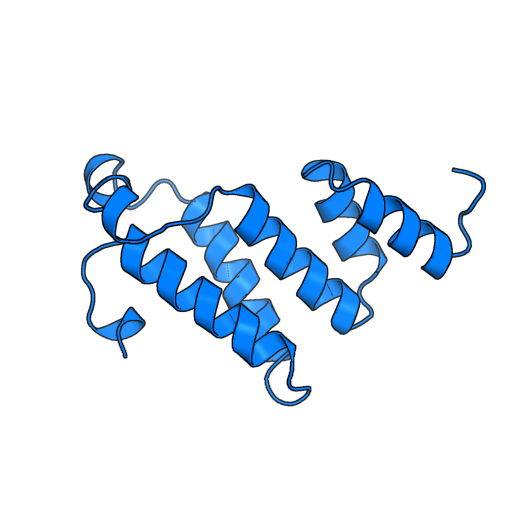1
ATOM 878 C CA . GLU A 1 107 ? -18.130 4.192 17.765 1.00 92.00 107 GLU A CA 1
ATOM 879 C C . GLU A 1 107 ? -18.426 5.688 17.512 1.00 92.00 107 GLU A C 1
ATOM 881 O O . GLU A 1 107 ? -19.093 6.361 18.294 1.00 92.00 107 GLU A O 1
ATOM 886 N N . LEU A 1 108 ? -17.985 6.222 16.369 1.00 84.62 108 LEU A N 1
ATOM 887 C CA . LEU A 1 108 ? -18.117 7.635 15.987 1.00 84.62 108 LEU A CA 1
ATOM 888 C C . LEU A 1 108 ? -19.281 7.879 15.013 1.00 84.62 108 LEU A C 1
ATOM 890 O O . LEU A 1 108 ? -19.146 8.638 14.061 1.00 84.62 108 LEU A O 1
ATOM 894 N N . ARG A 1 109 ? -20.446 7.263 15.243 1.00 70.62 109 ARG A N 1
ATOM 895 C CA . ARG A 1 109 ? -21.590 7.250 14.295 1.00 70.62 109 ARG A CA 1
ATOM 896 C C . ARG A 1 109 ? -22.254 8.615 14.029 1.00 70.62 109 ARG A C 1
ATOM 898 O O . ARG A 1 109 ? -23.197 8.684 13.249 1.00 70.62 109 ARG A O 1
ATOM 905 N N . HIS A 1 110 ? -21.811 9.675 14.702 1.00 69.38 110 HIS A N 1
ATOM 906 C CA . HIS A 1 110 ? -22.394 11.021 14.643 1.00 69.38 110 HIS A CA 1
ATOM 907 C C . HIS A 1 110 ? -21.516 12.043 13.899 1.00 69.38 110 HIS A C 1
ATOM 909 O O . HIS A 1 110 ? -21.786 13.241 13.979 1.00 69.38 110 HIS A O 1
ATOM 915 N N . LYS A 1 111 ? -20.451 11.589 13.232 1.00 56.84 111 LYS A N 1
ATOM 916 C CA . LYS A 1 111 ? -19.586 12.396 12.363 1.00 56.84 111 LYS A CA 1
ATOM 917 C C . LYS A 1 111 ? -19.715 11.923 10.925 1.00 56.84 111 LYS A C 1
ATOM 919 O O . LYS A 1 111 ? -19.647 12.806 10.047 1.00 56.84 111 LYS A O 1
#

Organism: NCBI:txid1563983

Foldseek 3Di:
DCLVPDQQPLLNLVVLLVVLVVQLVDPVRLVVSLVSLVVSLVVVPDCPDDPVSNPVCNVVSVRDPNLSSLQSNLSSCVSVVVLVVSLVSCVVSVVVVSVCVSCVVVVNNPD

Nearest PDB structures (foldseek):
  8qai-assembly2_B  TM=4.077E-01  e=3.297E+00  synthetic construct

Sequence (111 aa):
TIIENTKSWPLKMESLRQRCLLEMRDKRTIERCLGQSESLITQYNHQQPSVFHRTYLIFASGMAPNWHYNEILADTMLSLGLIKGALDIYIKIHQWEQVIVCYTLLELRHK